Protein AF-A0A9E4MT56-F1 (afdb_monomer_lite)

Structure (mmCIF, N/CA/C/O backbone):
data_AF-A0A9E4MT56-F1
#
_entry.id   AF-A0A9E4MT56-F1
#
loop_
_atom_site.group_PDB
_atom_site.id
_atom_site.type_symbol
_atom_site.label_atom_id
_atom_site.label_alt_id
_atom_site.label_comp_id
_atom_site.label_asym_id
_atom_site.label_entity_id
_atom_site.label_seq_id
_atom_site.pdbx_PDB_ins_code
_atom_site.Cartn_x
_atom_site.Cartn_y
_atom_site.Cartn_z
_atom_site.occupancy
_atom_site.B_iso_or_equiv
_atom_site.auth_seq_id
_atom_site.auth_comp_id
_atom_site.auth_asym_id
_atom_site.auth_atom_id
_atom_site.pdbx_PDB_model_num
ATOM 1 N N . MET A 1 1 ? -1.289 25.644 -21.751 1.00 43.78 1 MET A N 1
ATOM 2 C CA . MET A 1 1 ? -2.054 25.289 -20.536 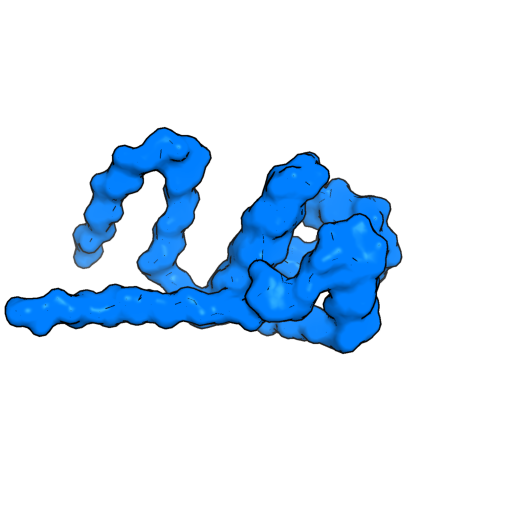1.00 43.78 1 MET A CA 1
ATOM 3 C C . MET A 1 1 ? -3.530 25.202 -20.884 1.00 43.78 1 MET A C 1
ATOM 5 O O . MET A 1 1 ? -4.241 26.174 -20.693 1.00 43.78 1 MET A O 1
AT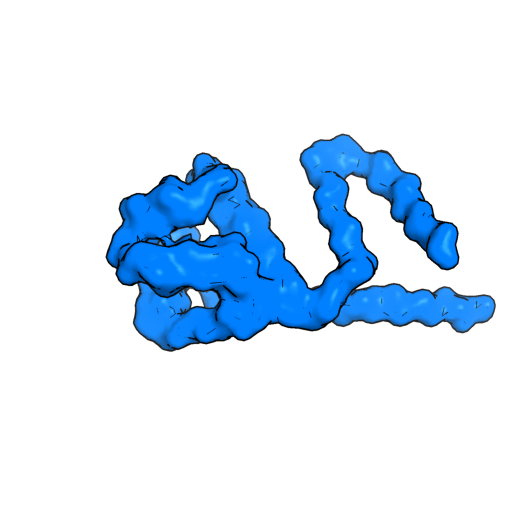OM 9 N N . HIS A 1 2 ? -3.983 24.075 -21.429 1.00 39.97 2 HIS A N 1
ATOM 10 C CA . HIS A 1 2 ? -5.409 23.822 -21.647 1.00 39.97 2 HIS A CA 1
ATOM 11 C C . HIS A 1 2 ? -5.639 22.320 -21.456 1.00 39.97 2 HIS A C 1
ATOM 13 O O . HIS A 1 2 ? -5.211 21.532 -22.287 1.00 39.97 2 HIS A O 1
ATOM 19 N N . GLY A 1 3 ? 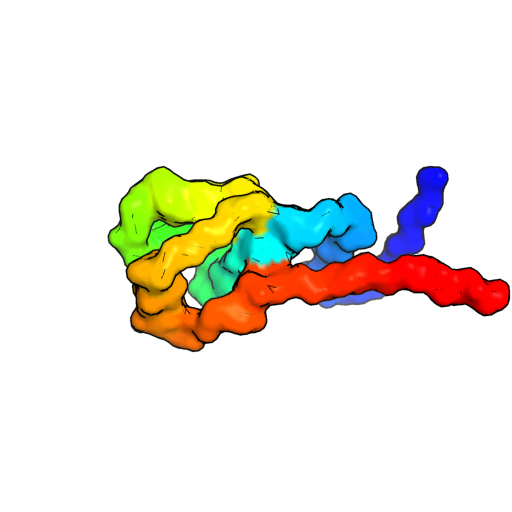-6.215 21.925 -20.316 1.00 36.91 3 GLY A N 1
ATOM 20 C CA . GLY A 1 3 ? -6.638 20.547 -20.060 1.00 36.91 3 GLY A CA 1
ATOM 21 C C . GLY A 1 3 ? -8.122 20.396 -20.384 1.00 36.91 3 GLY A C 1
ATOM 22 O O . GLY A 1 3 ? -8.915 21.270 -20.032 1.00 36.91 3 GLY A O 1
ATOM 23 N N . ILE A 1 4 ? -8.494 19.314 -21.066 1.00 42.59 4 ILE A N 1
ATOM 24 C CA . ILE A 1 4 ? -9.886 19.014 -21.412 1.00 42.59 4 ILE A CA 1
ATOM 25 C C . ILE A 1 4 ? -10.577 18.355 -20.212 1.00 42.59 4 ILE A C 1
ATOM 27 O O . ILE A 1 4 ? -10.142 17.324 -19.702 1.00 42.59 4 ILE A O 1
ATOM 31 N N . LEU A 1 5 ? -11.683 18.962 -19.776 1.00 36.19 5 LEU A N 1
ATOM 32 C CA . LEU A 1 5 ? -12.579 18.443 -18.747 1.00 36.19 5 LEU A CA 1
ATOM 33 C C . LEU A 1 5 ? -13.557 17.442 -19.379 1.00 36.19 5 LEU A C 1
ATOM 35 O O . LEU A 1 5 ? -14.472 17.849 -20.094 1.00 36.19 5 LEU A O 1
ATOM 39 N N . VAL A 1 6 ? -13.413 16.149 -19.079 1.00 38.12 6 VAL A N 1
ATOM 40 C CA . VAL A 1 6 ? -14.422 15.139 -19.439 1.00 38.12 6 VAL A CA 1
ATOM 41 C C . VAL A 1 6 ? -15.193 14.726 -18.187 1.00 38.12 6 VAL A C 1
ATOM 43 O O . VAL A 1 6 ? -14.651 14.118 -17.267 1.00 38.12 6 VAL A O 1
ATOM 46 N N . ILE A 1 7 ? -16.477 15.086 -18.150 1.00 41.97 7 ILE A N 1
ATOM 47 C CA . ILE A 1 7 ? -17.402 14.779 -17.056 1.00 41.97 7 ILE A CA 1
ATOM 48 C C . ILE A 1 7 ? -18.006 13.394 -17.309 1.00 41.97 7 ILE A C 1
ATOM 50 O O . ILE A 1 7 ? -18.933 13.250 -18.105 1.00 41.97 7 ILE A O 1
ATOM 54 N N . VAL A 1 8 ? -17.525 12.374 -16.598 1.00 42.97 8 VAL A N 1
ATOM 55 C CA . VAL A 1 8 ? -18.211 11.079 -16.486 1.00 42.97 8 VAL A CA 1
ATOM 56 C C . VAL A 1 8 ? -18.455 10.807 -15.008 1.00 42.97 8 VAL A C 1
ATOM 58 O O . VAL A 1 8 ? -17.565 10.980 -14.179 1.00 42.97 8 VAL A O 1
ATOM 61 N N . LYS A 1 9 ? -19.695 10.443 -14.663 1.00 42.09 9 LYS A N 1
ATOM 62 C CA . LYS A 1 9 ? -20.155 10.164 -13.294 1.00 42.09 9 LYS A CA 1
ATOM 63 C C . LYS A 1 9 ? -19.113 9.370 -12.486 1.00 42.09 9 LYS A C 1
ATOM 65 O O . LYS A 1 9 ? -18.988 8.164 -12.656 1.00 42.09 9 LYS A O 1
ATOM 70 N N . GLY A 1 10 ? -18.455 10.043 -11.540 1.00 43.03 10 GLY A N 1
ATOM 71 C CA . GLY A 1 10 ? -17.971 9.423 -10.307 1.00 43.03 10 GLY A CA 1
ATOM 72 C C . GLY A 1 10 ? -16.472 9.437 -10.018 1.00 43.03 10 GLY A C 1
ATOM 73 O O . GLY A 1 10 ? -16.143 9.322 -8.844 1.00 43.03 10 GLY A O 1
ATOM 74 N N . PHE A 1 11 ? -15.562 9.596 -10.981 1.00 38.72 11 PHE A N 1
ATOM 75 C CA . PHE A 1 11 ? -14.117 9.548 -10.700 1.00 38.72 11 PHE A CA 1
ATOM 76 C C . PHE A 1 11 ? -13.331 10.399 -11.706 1.00 38.72 11 PHE A C 1
ATOM 78 O O . PHE A 1 11 ? -13.302 10.087 -12.890 1.00 38.72 11 PHE A O 1
ATOM 85 N N . TYR A 1 12 ? -12.692 11.469 -11.228 1.00 42.06 12 TYR A N 1
ATOM 86 C CA . TYR A 1 12 ? -11.718 12.241 -12.002 1.00 42.06 12 TYR A CA 1
ATOM 87 C C . TYR A 1 12 ? -10.316 11.738 -11.657 1.00 42.06 12 TYR A C 1
ATOM 89 O O . TYR A 1 12 ? -9.913 11.833 -10.498 1.00 42.06 12 TYR A O 1
ATOM 97 N N . VAL A 1 13 ? -9.570 11.248 -12.647 1.00 45.66 13 VAL A N 1
ATOM 98 C CA . VAL A 1 13 ? -8.116 11.077 -12.539 1.00 45.66 13 VAL A CA 1
ATOM 99 C C . VAL A 1 13 ? -7.477 11.831 -13.698 1.00 45.66 13 VAL A C 1
ATOM 101 O O . VAL A 1 13 ? -7.702 11.519 -14.864 1.00 45.66 13 VAL A O 1
ATOM 104 N N . TYR A 1 14 ? -6.756 12.891 -13.347 1.00 40.16 14 TYR A N 1
ATOM 105 C CA . TYR A 1 14 ? -5.968 13.719 -14.252 1.00 40.16 14 TYR A CA 1
ATOM 106 C C . TYR A 1 14 ? -4.661 12.973 -14.548 1.00 40.16 14 TYR A C 1
ATOM 108 O O . TYR A 1 14 ? -3.871 12.775 -13.628 1.00 40.16 14 TYR A O 1
ATOM 116 N N . TYR A 1 15 ? -4.416 12.581 -15.799 1.00 45.38 15 TYR A N 1
ATOM 117 C CA . TYR A 1 15 ? -3.103 12.091 -16.225 1.00 45.38 15 TYR A CA 1
ATOM 118 C C . TYR A 1 15 ? -2.363 13.230 -16.921 1.00 45.38 15 TYR A C 1
ATOM 120 O O . TYR A 1 15 ? -2.535 13.505 -18.100 1.00 45.38 15 TYR A O 1
ATOM 128 N N . GLY A 1 16 ? -1.618 13.968 -16.108 1.00 43.88 16 GLY A N 1
ATOM 129 C CA . GLY A 1 16 ? -0.436 14.709 -16.524 1.00 43.88 16 GLY A CA 1
ATOM 130 C C . GLY A 1 16 ? 0.621 14.359 -15.491 1.00 43.88 16 GLY A C 1
ATOM 131 O O . GLY A 1 16 ? 0.851 15.132 -14.564 1.00 43.88 16 GLY A O 1
ATOM 132 N N . GLY A 1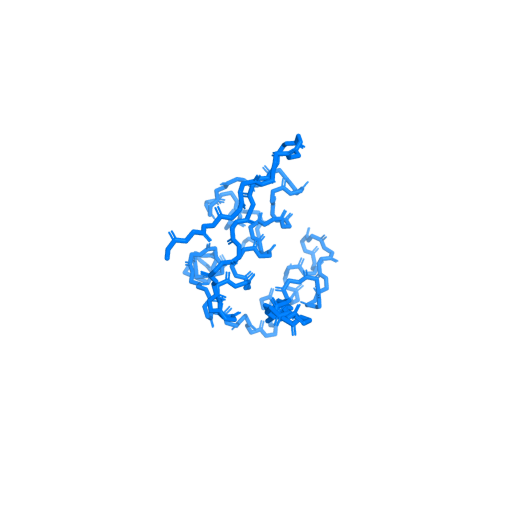 17 ? 1.109 13.119 -15.540 1.00 49.41 17 GLY A N 1
ATOM 133 C CA . GLY A 1 17 ? 1.823 12.493 -14.433 1.00 49.41 17 GLY A CA 1
ATOM 134 C C . GLY A 1 17 ? 2.971 11.636 -14.930 1.00 49.41 17 GLY A C 1
ATOM 135 O O . GLY A 1 17 ? 2.809 10.807 -15.818 1.00 49.41 17 GLY A O 1
ATOM 136 N N . ASN A 1 18 ? 4.140 11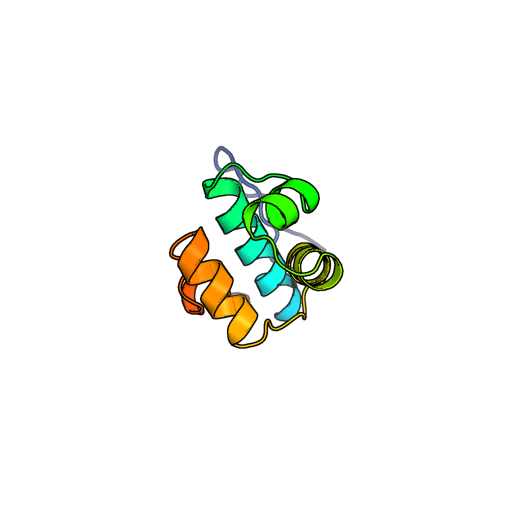.850 -14.335 1.00 56.31 18 ASN A N 1
ATOM 137 C CA . ASN A 1 18 ? 5.337 11.055 -14.563 1.00 56.31 18 ASN A CA 1
ATOM 138 C C . ASN A 1 18 ? 5.020 9.567 -14.305 1.00 56.31 18 ASN A C 1
ATOM 140 O O . ASN A 1 18 ? 4.233 9.263 -13.412 1.00 56.31 18 ASN A O 1
ATOM 144 N N . ILE A 1 19 ? 5.648 8.640 -15.037 1.00 53.50 19 ILE A N 1
ATOM 145 C CA . ILE A 1 19 ? 5.424 7.183 -14.934 1.00 53.50 19 ILE A CA 1
ATOM 146 C C . ILE A 1 19 ? 5.438 6.659 -13.487 1.00 53.50 19 ILE A C 1
ATOM 148 O O . ILE A 1 19 ? 4.764 5.685 -13.153 1.00 53.50 19 ILE A O 1
ATOM 152 N N . PHE A 1 20 ? 6.185 7.339 -12.619 1.00 54.75 20 PHE A N 1
ATOM 153 C CA . PHE A 1 20 ? 6.277 7.034 -11.203 1.00 54.75 20 PHE A CA 1
ATOM 154 C C . PHE A 1 20 ? 4.981 7.334 -10.436 1.00 54.75 20 PHE A C 1
ATOM 156 O O . PHE A 1 20 ? 4.610 6.547 -9.581 1.00 54.75 20 PHE A O 1
ATOM 163 N N . ASP A 1 21 ? 4.202 8.372 -10.755 1.00 66.88 21 ASP A N 1
ATOM 164 C CA . ASP A 1 21 ? 2.956 8.696 -10.023 1.00 66.88 21 ASP A CA 1
ATOM 165 C C . ASP A 1 21 ? 1.882 7.596 -10.104 1.00 66.88 21 ASP A C 1
ATOM 167 O O . ASP A 1 21 ? 0.977 7.519 -9.266 1.00 66.88 21 ASP A O 1
ATOM 171 N N . MET A 1 22 ? 2.038 6.676 -11.055 1.00 77.31 22 MET A N 1
ATOM 172 C CA . MET A 1 22 ? 1.053 5.653 -11.376 1.00 77.31 22 MET A CA 1
ATOM 173 C C . MET A 1 22 ? 0.998 4.498 -10.370 1.00 77.31 22 MET A C 1
ATOM 175 O O . MET A 1 22 ? -0.095 4.015 -10.084 1.00 77.31 22 MET A O 1
ATOM 179 N N . ILE A 1 23 ? 2.123 4.067 -9.781 1.00 83.75 23 ILE A N 1
ATOM 180 C CA . ILE A 1 23 ? 2.129 2.910 -8.858 1.00 83.75 23 ILE A CA 1
ATOM 181 C C . ILE A 1 23 ? 1.322 3.231 -7.601 1.00 83.75 23 ILE A C 1
ATOM 183 O O . ILE A 1 23 ? 0.418 2.479 -7.229 1.00 83.75 23 ILE A O 1
ATOM 187 N N . ARG A 1 24 ? 1.603 4.380 -6.978 1.00 89.50 24 ARG A N 1
ATOM 188 C CA . ARG A 1 24 ? 0.831 4.881 -5.836 1.00 89.50 24 ARG A CA 1
ATOM 189 C C . ARG A 1 24 ? -0.657 4.941 -6.162 1.00 89.50 24 ARG A C 1
ATOM 191 O O . ARG A 1 24 ? -1.479 4.496 -5.362 1.00 89.50 24 ARG A O 1
ATOM 198 N N . GLN A 1 25 ? -1.005 5.522 -7.308 1.00 89.25 25 GLN A N 1
ATOM 199 C CA . GLN A 1 25 ? -2.397 5.705 -7.697 1.00 89.25 25 GLN A CA 1
ATOM 200 C C . GLN A 1 25 ? -3.109 4.365 -7.874 1.00 89.25 25 GLN A C 1
ATOM 202 O O . GLN A 1 25 ? -4.175 4.167 -7.297 1.00 89.25 25 GLN A O 1
ATOM 207 N N . ASN A 1 26 ? -2.469 3.408 -8.546 1.00 90.50 26 ASN A N 1
ATOM 208 C CA . ASN A 1 26 ? -3.003 2.061 -8.690 1.00 90.50 26 ASN A CA 1
ATOM 209 C C . ASN A 1 26 ? -3.217 1.399 -7.320 1.00 90.50 26 ASN A C 1
ATOM 211 O O . ASN A 1 26 ? -4.293 0.870 -7.055 1.00 90.50 26 ASN A O 1
ATOM 215 N N . VAL A 1 27 ? -2.230 1.457 -6.416 1.00 92.19 27 VAL A N 1
ATOM 216 C CA . VAL A 1 27 ? -2.363 0.901 -5.057 1.00 92.19 27 VAL A CA 1
ATOM 217 C C . VAL A 1 27 ? -3.550 1.528 -4.321 1.00 92.19 27 VAL A C 1
ATOM 219 O O . VAL A 1 27 ? -4.332 0.807 -3.701 1.00 92.19 27 VAL A O 1
ATOM 222 N N . GLN A 1 28 ? -3.723 2.849 -4.407 1.00 93.88 28 GLN A N 1
ATOM 223 C CA . GLN A 1 28 ? -4.847 3.550 -3.781 1.00 93.88 28 GLN A CA 1
ATOM 224 C C . GLN A 1 28 ? -6.196 3.174 -4.410 1.00 93.88 28 GLN A C 1
ATOM 226 O O . GLN A 1 28 ? -7.169 2.973 -3.682 1.00 93.88 28 GLN A O 1
ATOM 231 N N . ASP A 1 29 ? -6.264 3.024 -5.732 1.00 92.75 29 ASP A N 1
ATOM 232 C CA . ASP A 1 29 ? -7.484 2.637 -6.441 1.00 92.75 29 ASP A CA 1
ATOM 233 C C . ASP A 1 29 ? -7.919 1.215 -6.086 1.00 92.75 29 ASP A C 1
ATOM 235 O O . ASP A 1 29 ? -9.094 0.970 -5.797 1.00 92.75 29 ASP A O 1
ATOM 239 N N . TRP A 1 30 ? -6.972 0.278 -6.040 1.00 94.12 30 TRP A N 1
ATOM 240 C CA . TRP A 1 30 ? -7.228 -1.082 -5.578 1.00 94.12 30 TRP A CA 1
ATOM 241 C C . TRP A 1 30 ? -7.632 -1.106 -4.104 1.00 94.12 30 TRP A C 1
ATOM 243 O O . TRP A 1 30 ? -8.635 -1.726 -3.756 1.00 94.12 30 TRP A O 1
ATOM 253 N N . ALA A 1 31 ? -6.945 -0.355 -3.242 1.00 94.00 31 ALA A N 1
ATOM 254 C CA . ALA A 1 31 ? -7.294 -0.259 -1.826 1.00 94.00 31 ALA A CA 1
ATOM 255 C C . ALA A 1 31 ? -8.711 0.297 -1.618 1.00 94.00 31 ALA A C 1
ATOM 257 O O . ALA A 1 31 ? -9.459 -0.199 -0.773 1.00 94.00 31 ALA A O 1
ATOM 258 N N . LYS A 1 32 ? -9.118 1.274 -2.432 1.00 94.88 32 LYS A N 1
ATOM 259 C CA . LYS A 1 32 ? -10.461 1.854 -2.387 1.00 94.88 32 LYS A CA 1
ATOM 260 C C . LYS A 1 32 ? -11.545 0.843 -2.764 1.00 94.88 32 LYS A C 1
ATOM 262 O O . LYS A 1 32 ? -12.623 0.891 -2.173 1.00 94.88 32 LYS A O 1
ATOM 267 N N . ARG A 1 33 ? -11.273 -0.087 -3.691 1.00 93.75 33 ARG A N 1
ATOM 268 C CA . ARG A 1 33 ? -12.191 -1.200 -4.025 1.00 93.75 33 ARG A CA 1
ATOM 269 C C . ARG A 1 33 ? -12.404 -2.143 -2.839 1.00 93.75 33 ARG A C 1
ATOM 271 O O . ARG A 1 33 ? -13.511 -2.632 -2.655 1.00 93.75 33 ARG A O 1
ATOM 278 N N . GLU A 1 34 ? -11.386 -2.302 -1.996 1.00 93.81 34 GLU A N 1
ATOM 279 C CA . GLU A 1 34 ? -11.450 -3.050 -0.730 1.00 93.81 34 GLU A CA 1
ATOM 280 C C . GLU A 1 34 ? -12.036 -2.225 0.438 1.00 93.81 34 GLU A C 1
ATOM 282 O O . GLU A 1 34 ? -12.042 -2.671 1.585 1.00 93.81 34 GLU A O 1
ATOM 287 N N . GLY A 1 35 ? -12.506 -0.996 0.183 1.00 95.38 35 GLY A N 1
ATOM 288 C CA . GLY A 1 35 ? -13.074 -0.104 1.199 1.00 95.38 35 GLY A CA 1
ATOM 289 C C . GLY A 1 35 ? -12.042 0.618 2.075 1.00 95.38 35 GLY A C 1
ATOM 290 O O . GLY A 1 35 ? -12.404 1.201 3.098 1.00 95.38 35 GLY A O 1
ATOM 291 N N . LEU A 1 36 ? -10.763 0.606 1.694 1.00 96.00 36 LEU A N 1
ATOM 292 C CA . LEU A 1 36 ? -9.679 1.270 2.416 1.00 96.00 36 LEU A CA 1
ATOM 293 C C . LEU A 1 36 ? -9.435 2.654 1.807 1.00 96.00 36 LEU A C 1
ATOM 295 O O . LEU A 1 36 ? -9.054 2.778 0.646 1.00 96.00 36 LEU A O 1
ATOM 299 N N . THR A 1 37 ? -9.634 3.710 2.592 1.00 93.88 37 THR A N 1
ATOM 300 C CA . THR A 1 37 ? -9.511 5.102 2.118 1.00 93.88 37 THR A CA 1
ATOM 301 C C . THR A 1 37 ? -8.326 5.843 2.725 1.00 93.88 37 THR A C 1
ATOM 303 O O . THR A 1 37 ? -8.035 6.970 2.329 1.00 93.88 37 THR A O 1
ATOM 306 N N . THR A 1 38 ? -7.623 5.225 3.678 1.00 96.00 38 THR A N 1
ATOM 307 C CA . THR A 1 38 ? -6.500 5.844 4.391 1.00 96.00 38 THR A CA 1
ATOM 308 C C . THR A 1 38 ? -5.293 4.912 4.483 1.00 96.00 38 THR A C 1
ATOM 310 O O . THR A 1 38 ? -5.440 3.698 4.642 1.00 96.00 38 THR A O 1
ATOM 313 N N . ALA A 1 39 ? -4.089 5.497 4.509 1.00 95.31 39 ALA A N 1
ATOM 314 C CA . ALA A 1 39 ? -2.836 4.771 4.745 1.00 95.31 39 ALA A CA 1
ATOM 315 C C . ALA A 1 39 ? -2.862 3.961 6.050 1.00 95.31 39 ALA A C 1
ATOM 317 O O . ALA A 1 39 ? -2.316 2.864 6.121 1.00 95.31 39 ALA A O 1
ATOM 318 N N . TYR A 1 40 ? -3.528 4.483 7.085 1.00 97.19 40 TYR A N 1
ATOM 319 C CA . TYR A 1 40 ? -3.681 3.789 8.359 1.00 97.19 40 TYR A CA 1
ATOM 320 C C . TYR A 1 40 ? -4.504 2.506 8.212 1.00 97.19 40 TYR A C 1
ATOM 322 O O . TYR A 1 40 ? -4.071 1.453 8.671 1.00 97.19 40 TYR A O 1
ATOM 330 N N . GLN A 1 41 ? -5.664 2.567 7.549 1.00 97.44 41 GLN A N 1
ATOM 331 C CA . GLN A 1 41 ? -6.486 1.380 7.292 1.00 97.44 41 GLN A CA 1
ATOM 332 C C . GLN A 1 41 ? -5.725 0.356 6.447 1.00 97.44 41 GLN A C 1
ATOM 334 O O . GLN A 1 41 ? -5.731 -0.827 6.776 1.00 97.44 41 GLN A O 1
ATOM 339 N N . PHE A 1 42 ? -5.014 0.814 5.415 1.00 96.94 42 PHE A N 1
ATOM 340 C CA . PHE A 1 42 ? -4.167 -0.037 4.585 1.00 96.94 42 PHE A CA 1
ATOM 341 C C . PHE A 1 42 ? -3.065 -0.726 5.391 1.00 96.94 42 PHE A C 1
ATOM 343 O O . PHE A 1 42 ? -2.913 -1.946 5.328 1.00 96.94 42 PHE A O 1
ATOM 350 N N . TRP A 1 43 ? -2.347 0.026 6.223 1.00 97.81 43 TRP A N 1
ATOM 351 C CA . TRP A 1 43 ? -1.335 -0.513 7.125 1.00 97.81 43 TRP A CA 1
ATOM 352 C C . TRP A 1 43 ? -1.922 -1.547 8.092 1.00 97.81 43 TRP A C 1
ATOM 354 O O . TRP A 1 43 ? -1.412 -2.660 8.198 1.00 97.81 43 TRP A O 1
ATOM 364 N N . LYS A 1 44 ? -3.025 -1.212 8.768 1.00 97.81 44 LYS A N 1
ATOM 365 C CA . LYS A 1 44 ? -3.683 -2.117 9.718 1.00 97.81 44 LYS A CA 1
ATOM 366 C C . LYS A 1 44 ? -4.207 -3.383 9.051 1.00 97.81 44 LYS A C 1
ATOM 368 O O . LYS A 1 44 ? -4.192 -4.427 9.689 1.00 97.81 44 LYS A O 1
ATOM 373 N N . ARG A 1 45 ? -4.659 -3.295 7.799 1.00 96.75 45 ARG A N 1
ATOM 374 C CA . ARG A 1 45 ? -5.207 -4.433 7.057 1.00 96.75 45 ARG A CA 1
ATOM 375 C C . ARG A 1 45 ? -4.125 -5.358 6.507 1.00 96.75 45 ARG A C 1
ATOM 377 O O . ARG A 1 45 ? -4.324 -6.569 6.504 1.00 96.75 45 ARG A O 1
ATOM 384 N N . THR A 1 46 ? -3.016 -4.791 6.037 1.00 96.12 46 THR A N 1
ATOM 385 C CA . THR A 1 46 ? -1.887 -5.540 5.464 1.00 96.12 46 THR A CA 1
ATOM 386 C C . THR A 1 46 ? -0.935 -6.088 6.520 1.00 96.12 46 THR A C 1
ATOM 388 O O . THR A 1 46 ? -0.253 -7.074 6.259 1.00 96.12 46 THR A O 1
ATOM 391 N N . GLU A 1 47 ? -0.880 -5.471 7.703 1.00 96.81 47 GLU A N 1
ATOM 392 C CA . GLU A 1 47 ? 0.079 -5.784 8.777 1.00 96.81 47 GLU A CA 1
ATOM 393 C C . GLU A 1 47 ? 1.548 -5.685 8.336 1.00 96.81 47 GLU A C 1
ATOM 395 O O . GLU A 1 47 ? 2.444 -6.258 8.953 1.00 96.81 47 GLU A O 1
ATOM 400 N N . LEU A 1 48 ? 1.812 -4.934 7.266 1.00 96.81 48 LEU A N 1
ATOM 401 C CA . LEU A 1 48 ? 3.168 -4.596 6.858 1.00 96.81 48 LEU A CA 1
ATOM 402 C C . LEU A 1 48 ? 3.843 -3.717 7.918 1.00 96.81 48 LEU A C 1
ATOM 404 O O . LEU A 1 48 ? 3.196 -3.097 8.771 1.00 96.81 48 LEU A O 1
ATOM 408 N N . ASN A 1 49 ? 5.169 -3.600 7.822 1.00 96.75 49 ASN A N 1
ATOM 409 C CA . ASN A 1 49 ? 5.872 -2.552 8.548 1.00 96.75 49 ASN A CA 1
ATOM 410 C C . ASN A 1 49 ? 5.241 -1.188 8.207 1.00 96.75 49 ASN A C 1
ATOM 412 O O . ASN A 1 49 ? 4.936 -0.912 7.042 1.00 96.75 49 ASN A O 1
ATOM 416 N N . ARG A 1 50 ? 5.039 -0.348 9.229 1.00 96.56 50 ARG A N 1
ATOM 417 C CA . ARG A 1 50 ? 4.370 0.950 9.088 1.00 96.56 50 ARG A CA 1
ATOM 418 C C . ARG A 1 50 ? 5.004 1.795 7.990 1.00 96.56 50 ARG A C 1
ATOM 420 O O . ARG A 1 50 ? 4.279 2.306 7.145 1.00 96.56 50 ARG A O 1
ATOM 427 N N . ASP A 1 51 ? 6.328 1.892 7.964 1.00 96.75 51 ASP A N 1
ATOM 428 C CA . ASP A 1 51 ? 7.025 2.703 6.970 1.00 96.75 51 ASP A CA 1
ATOM 429 C C . ASP A 1 51 ? 6.762 2.154 5.571 1.00 96.75 51 ASP A C 1
ATOM 431 O O . ASP A 1 51 ? 6.385 2.901 4.680 1.00 96.75 51 ASP A O 1
ATOM 435 N N . THR A 1 52 ? 6.834 0.834 5.387 1.00 96.06 52 THR A N 1
ATOM 436 C CA . THR A 1 52 ? 6.553 0.192 4.090 1.00 96.06 52 THR A CA 1
ATOM 437 C C . THR A 1 52 ? 5.127 0.460 3.606 1.00 96.06 52 THR A C 1
ATOM 439 O O . THR A 1 52 ? 4.928 0.812 2.445 1.00 96.06 52 THR A O 1
ATOM 442 N N . ALA A 1 53 ? 4.133 0.346 4.491 1.00 96.19 53 ALA A N 1
ATOM 443 C CA . ALA A 1 53 ? 2.741 0.624 4.147 1.00 96.19 53 ALA A CA 1
ATOM 444 C C . ALA A 1 53 ? 2.524 2.097 3.765 1.00 96.19 53 ALA A C 1
ATOM 446 O O . ALA A 1 53 ? 1.795 2.393 2.821 1.00 96.19 53 ALA A O 1
ATOM 447 N N . TYR A 1 54 ? 3.171 3.024 4.474 1.00 95.62 54 TYR A N 1
ATOM 448 C CA . TYR A 1 54 ? 3.070 4.450 4.177 1.00 95.62 54 TYR A CA 1
ATOM 449 C C . TYR A 1 54 ? 3.836 4.844 2.912 1.00 95.62 54 TYR A C 1
ATOM 451 O O . TYR A 1 54 ? 3.363 5.730 2.204 1.00 95.62 54 TYR A O 1
ATOM 459 N N . LYS A 1 55 ? 4.956 4.184 2.598 1.00 94.50 55 LYS A N 1
ATOM 460 C CA . LYS A 1 55 ? 5.672 4.367 1.329 1.00 94.50 55 LYS A CA 1
ATOM 461 C C . LYS A 1 55 ? 4.817 3.941 0.149 1.00 94.50 55 LYS A C 1
ATOM 463 O O . LYS A 1 55 ? 4.540 4.765 -0.707 1.00 94.50 55 LYS A O 1
ATOM 468 N N . LEU A 1 56 ? 4.266 2.726 0.187 1.00 92.62 56 LEU A N 1
ATOM 469 C CA . LEU A 1 56 ? 3.318 2.247 -0.828 1.00 92.62 56 LEU A CA 1
ATOM 470 C C . LEU A 1 56 ? 2.136 3.192 -1.053 1.00 92.62 56 LEU A C 1
ATOM 472 O O . LEU A 1 56 ? 1.633 3.314 -2.166 1.00 92.62 56 LEU A O 1
ATOM 476 N N . TRP A 1 57 ? 1.665 3.831 0.017 1.00 94.38 57 TRP A N 1
ATOM 477 C CA . TRP A 1 57 ? 0.508 4.710 -0.055 1.00 94.38 57 TRP A CA 1
ATOM 478 C C . TRP A 1 57 ? 0.835 6.128 -0.535 1.00 94.38 57 TRP A C 1
ATOM 480 O O . TRP A 1 57 ? -0.036 6.774 -1.112 1.00 94.38 57 TRP A O 1
ATOM 490 N N . ASN A 1 58 ? 2.028 6.658 -0.251 1.00 91.50 58 ASN A N 1
ATOM 491 C CA . ASN A 1 58 ? 2.337 8.082 -0.444 1.00 91.50 58 ASN A CA 1
ATOM 492 C C . ASN A 1 58 ? 3.454 8.354 -1.457 1.00 91.50 58 ASN A C 1
ATOM 494 O O . ASN A 1 58 ? 3.428 9.415 -2.082 1.00 91.50 58 ASN A O 1
ATOM 498 N N . GLU A 1 59 ? 4.406 7.438 -1.617 1.00 90.06 59 GLU A N 1
ATOM 499 C CA . GLU A 1 59 ? 5.537 7.574 -2.536 1.00 90.06 59 GLU A CA 1
ATOM 500 C C . GLU A 1 59 ? 5.148 7.001 -3.898 1.00 90.06 59 GLU A C 1
ATOM 502 O O . GLU A 1 59 ? 4.673 5.870 -3.998 1.00 90.06 59 GLU A O 1
ATOM 507 N N . SER A 1 60 ? 5.308 7.804 -4.944 1.00 80.38 60 SER A N 1
ATOM 508 C CA . SER A 1 60 ? 4.952 7.429 -6.306 1.00 80.38 60 SER A CA 1
ATOM 509 C C . SER A 1 60 ? 5.920 6.404 -6.893 1.00 80.38 60 SER A C 1
ATOM 511 O O . SER A 1 60 ? 5.512 5.360 -7.391 1.00 80.38 60 SER A O 1
ATOM 513 N N . ASP A 1 61 ? 7.216 6.630 -6.736 1.00 80.12 61 ASP A N 1
ATOM 514 C CA . ASP A 1 61 ? 8.293 5.800 -7.275 1.00 80.12 61 ASP A CA 1
ATOM 515 C C . ASP A 1 61 ? 8.642 4.561 -6.430 1.00 80.12 61 ASP A C 1
ATOM 517 O O . ASP A 1 61 ? 9.578 3.824 -6.757 1.00 80.12 61 ASP A O 1
ATOM 521 N N . TYR A 1 62 ? 7.902 4.290 -5.350 1.00 87.50 62 TYR A N 1
ATOM 522 C CA . TYR A 1 62 ? 8.206 3.163 -4.477 1.00 87.50 62 TYR A CA 1
ATOM 523 C C . TYR A 1 62 ? 7.827 1.822 -5.118 1.00 87.50 62 TYR A C 1
ATOM 525 O O . TYR A 1 62 ? 6.661 1.428 -5.167 1.00 87.50 62 TYR A O 1
ATOM 533 N N . ILE A 1 63 ? 8.844 1.067 -5.535 1.00 88.88 63 ILE A N 1
ATOM 534 C CA . ILE A 1 63 ? 8.684 -0.307 -6.017 1.00 88.88 63 ILE A CA 1
ATOM 535 C C . ILE A 1 63 ? 8.733 -1.275 -4.816 1.00 88.88 63 ILE A C 1
ATOM 537 O O . ILE A 1 63 ? 9.781 -1.399 -4.168 1.00 88.88 63 ILE A O 1
ATOM 541 N N . PRO A 1 64 ? 7.634 -1.988 -4.494 1.00 91.25 64 PRO A N 1
ATOM 542 C CA . PRO A 1 64 ? 7.620 -2.959 -3.408 1.00 91.25 64 PRO A CA 1
ATOM 543 C C . PRO A 1 64 ? 8.559 -4.135 -3.672 1.00 91.25 64 PRO A C 1
ATOM 545 O O . PRO A 1 64 ? 8.697 -4.623 -4.791 1.00 91.25 64 PRO A O 1
ATOM 548 N N . ARG A 1 65 ? 9.162 -4.643 -2.596 1.00 94.62 65 ARG A N 1
ATOM 549 C CA . ARG A 1 65 ? 9.959 -5.878 -2.624 1.00 94.62 65 ARG A CA 1
ATOM 550 C C . ARG A 1 65 ? 9.059 -7.115 -2.669 1.00 94.62 65 ARG A C 1
ATOM 552 O O . ARG A 1 65 ? 7.898 -7.047 -2.280 1.00 94.62 65 ARG A O 1
ATOM 559 N N . GLU A 1 66 ? 9.632 -8.254 -3.050 1.00 95.62 66 GLU A N 1
ATOM 560 C CA . GLU A 1 66 ? 8.956 -9.559 -3.164 1.00 95.62 66 GLU A CA 1
ATOM 561 C C . GLU A 1 66 ? 8.026 -9.881 -1.985 1.00 95.62 66 GLU A C 1
ATOM 563 O O . GLU A 1 66 ? 6.820 -9.979 -2.178 1.00 95.62 66 GLU A O 1
ATOM 568 N N . HIS A 1 67 ? 8.546 -9.909 -0.754 1.00 96.00 67 HIS A N 1
ATOM 569 C CA . HIS A 1 67 ? 7.746 -10.212 0.442 1.00 96.00 67 HIS A CA 1
ATOM 570 C C . HIS A 1 67 ? 6.554 -9.257 0.660 1.00 96.00 67 HIS A C 1
ATOM 572 O O . HIS A 1 67 ? 5.546 -9.631 1.257 1.00 96.00 67 HIS A O 1
ATOM 578 N N . VAL A 1 68 ? 6.652 -8.008 0.190 1.00 96.56 68 VAL A N 1
ATOM 579 C CA . VAL A 1 68 ? 5.551 -7.038 0.256 1.00 96.56 68 VAL A CA 1
ATOM 580 C C . VAL A 1 68 ? 4.479 -7.408 -0.764 1.00 96.56 68 VAL A C 1
ATOM 582 O O . VAL A 1 68 ? 3.297 -7.412 -0.434 1.00 96.56 68 VAL A O 1
ATOM 585 N N . MET A 1 69 ? 4.890 -7.759 -1.983 1.00 96.06 69 MET A N 1
ATOM 586 C CA . MET A 1 69 ? 3.983 -8.197 -3.045 1.00 96.06 69 MET A CA 1
ATOM 587 C C . MET A 1 69 ? 3.265 -9.500 -2.677 1.00 96.06 69 MET A C 1
ATOM 589 O O . MET A 1 69 ? 2.049 -9.591 -2.821 1.00 96.06 69 MET A O 1
ATOM 593 N N . GLU A 1 70 ? 3.985 -10.470 -2.111 1.00 96.75 70 GLU A N 1
ATOM 594 C CA . GLU A 1 70 ? 3.396 -11.702 -1.578 1.00 96.75 70 GLU A CA 1
ATOM 595 C C . GLU A 1 70 ? 2.356 -11.411 -0.500 1.00 96.75 70 GLU A C 1
ATOM 597 O O . GLU A 1 70 ? 1.278 -12.005 -0.490 1.00 96.75 70 GLU A O 1
ATOM 602 N N . ARG A 1 71 ? 2.641 -10.460 0.397 1.00 97.19 71 ARG A N 1
ATOM 603 C CA . ARG A 1 71 ? 1.692 -10.083 1.440 1.00 97.19 71 ARG A CA 1
ATOM 604 C C . ARG A 1 71 ? 0.428 -9.451 0.862 1.00 97.19 71 ARG A C 1
ATOM 606 O O . ARG A 1 71 ? -0.666 -9.782 1.314 1.00 97.19 71 ARG A O 1
ATOM 613 N N . LEU A 1 72 ? 0.554 -8.576 -0.137 1.00 95.94 72 LEU A N 1
ATOM 614 C CA . LEU A 1 72 ? -0.602 -7.994 -0.832 1.00 95.94 72 LEU A CA 1
ATOM 615 C C . LEU A 1 72 ? -1.436 -9.076 -1.530 1.00 95.94 72 LEU A C 1
ATOM 617 O O . LEU A 1 72 ? -2.664 -9.053 -1.436 1.00 95.94 72 LEU A O 1
ATOM 621 N N . TYR A 1 73 ? -0.782 -10.070 -2.133 1.00 96.81 73 TYR A N 1
ATOM 622 C CA . TYR A 1 73 ? -1.464 -11.229 -2.699 1.00 96.81 73 TYR A CA 1
ATOM 623 C C . TYR A 1 73 ? -2.189 -12.062 -1.630 1.00 96.81 73 TYR A C 1
ATOM 625 O O . TYR A 1 73 ? -3.352 -12.404 -1.806 1.00 96.81 73 TYR A O 1
ATOM 633 N N . GLN A 1 74 ? -1.565 -12.341 -0.486 1.00 97.56 74 GLN A N 1
ATOM 634 C CA . GLN A 1 74 ? -2.199 -13.108 0.595 1.00 97.56 74 GLN A CA 1
ATOM 635 C C . GLN A 1 74 ? -3.402 -12.390 1.222 1.00 97.56 74 GLN A C 1
ATOM 637 O O . GLN A 1 74 ? -4.379 -13.033 1.599 1.00 97.56 74 GLN A O 1
ATOM 642 N N . VAL A 1 75 ? -3.321 -11.066 1.382 1.00 97.38 75 VAL A N 1
ATOM 643 C CA . VAL A 1 75 ? -4.343 -10.280 2.092 1.00 97.38 75 VAL A CA 1
ATOM 644 C C . VAL A 1 75 ? -5.519 -9.923 1.186 1.00 97.38 75 VAL A C 1
ATOM 646 O O . VAL A 1 75 ? -6.661 -9.950 1.649 1.00 97.38 75 VAL A O 1
ATOM 649 N N . PHE A 1 76 ? -5.243 -9.580 -0.075 1.00 96.12 76 PHE A N 1
ATOM 650 C CA . PHE A 1 76 ? -6.236 -9.044 -1.008 1.00 96.12 76 PHE A CA 1
ATOM 651 C C . PHE A 1 76 ? -6.381 -9.843 -2.311 1.00 96.12 76 PHE A C 1
ATOM 653 O O . PHE A 1 76 ? -7.267 -9.560 -3.109 1.00 96.12 76 PHE A O 1
ATOM 660 N N . GLY A 1 77 ? -5.505 -10.812 -2.581 1.00 95.94 77 GLY A N 1
ATOM 661 C CA . GLY A 1 77 ? -5.468 -11.518 -3.866 1.00 95.94 77 GLY A CA 1
ATOM 662 C C . GLY A 1 77 ? -4.872 -10.695 -5.011 1.00 95.94 77 GLY A C 1
ATOM 663 O O . GLY A 1 77 ? -4.979 -11.095 -6.170 1.00 95.94 77 GLY A O 1
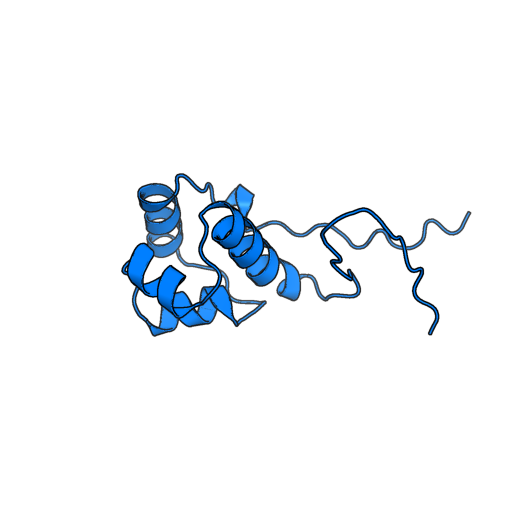ATOM 664 N N . TRP A 1 78 ? -4.246 -9.549 -4.724 1.00 94.75 78 TRP A N 1
ATOM 665 C CA . TRP A 1 78 ? -3.696 -8.674 -5.757 1.00 94.75 78 TRP A CA 1
ATOM 666 C C . TRP A 1 78 ? -2.422 -9.263 -6.360 1.00 94.75 78 TRP A C 1
ATOM 668 O O . TRP A 1 78 ? -1.427 -9.472 -5.670 1.00 94.75 78 TRP A O 1
ATOM 678 N N . GLN A 1 79 ? -2.444 -9.498 -7.669 1.00 93.25 79 GLN A N 1
ATOM 679 C CA . GLN A 1 79 ? -1.251 -9.859 -8.434 1.00 93.25 79 GLN A CA 1
ATOM 680 C C . GLN A 1 79 ? -0.368 -8.620 -8.652 1.00 93.25 79 GLN A C 1
ATOM 682 O O . GLN A 1 79 ? -0.918 -7.535 -8.830 1.00 93.25 79 GLN A O 1
ATOM 687 N N . PRO A 1 80 ? 0.970 -8.739 -8.737 1.00 90.94 80 PRO A N 1
ATOM 688 C CA . PRO A 1 80 ? 1.846 -7.590 -8.985 1.00 90.94 80 PRO A CA 1
ATOM 689 C C . PRO A 1 80 ? 1.456 -6.770 -10.219 1.00 90.94 80 PRO A C 1
ATOM 691 O O . PRO A 1 80 ? 1.405 -5.545 -10.157 1.00 90.94 80 PRO A O 1
ATOM 694 N N . GLY A 1 81 ? 1.070 -7.434 -11.315 1.00 89.50 81 GLY A N 1
ATOM 695 C CA . GLY A 1 81 ? 0.604 -6.763 -12.535 1.00 89.50 81 GLY A CA 1
ATOM 696 C C . GLY A 1 81 ? -0.691 -5.959 -12.367 1.00 89.50 81 GLY A C 1
ATOM 697 O O . GLY A 1 81 ? -1.018 -5.149 -13.226 1.00 89.50 81 GLY A O 1
ATOM 698 N N . ALA A 1 82 ? -1.419 -6.144 -11.263 1.00 88.06 82 ALA A N 1
ATOM 699 C CA . ALA A 1 82 ? -2.611 -5.371 -10.948 1.00 88.06 82 ALA A CA 1
ATOM 700 C C . ALA A 1 82 ? -2.284 -3.944 -10.492 1.00 88.06 82 ALA A C 1
ATOM 702 O O . ALA A 1 82 ? -3.117 -3.068 -10.674 1.00 88.06 82 ALA A O 1
ATOM 703 N N . TYR A 1 83 ? -1.110 -3.695 -9.905 1.00 88.94 83 TYR A N 1
ATOM 704 C CA . TYR A 1 83 ? -0.745 -2.371 -9.378 1.00 88.94 83 TYR A CA 1
ATOM 705 C C . TYR A 1 83 ? 0.616 -1.850 -9.865 1.00 88.94 83 TYR A C 1
ATOM 707 O O . TYR A 1 83 ? 0.853 -0.644 -9.819 1.00 88.94 83 TYR A O 1
ATOM 715 N N . LEU A 1 84 ? 1.486 -2.714 -10.397 1.00 87.19 84 LEU A N 1
ATOM 716 C CA . LEU A 1 84 ? 2.757 -2.350 -11.033 1.00 87.19 84 LEU A CA 1
ATOM 717 C C . LEU A 1 84 ? 2.598 -2.197 -12.549 1.00 87.19 84 LEU A C 1
ATOM 719 O O . LEU A 1 84 ? 3.217 -2.927 -13.322 1.00 87.19 84 LEU A O 1
ATOM 723 N N . TYR A 1 85 ? 1.756 -1.264 -12.984 1.00 78.44 85 TYR A N 1
ATOM 724 C CA . TYR A 1 85 ? 1.647 -0.924 -14.399 1.00 78.44 85 TYR A CA 1
ATOM 725 C C . TYR A 1 85 ? 1.707 0.582 -14.619 1.00 78.44 85 TYR A C 1
ATOM 727 O O . TYR A 1 85 ? 1.201 1.374 -13.823 1.00 78.44 85 TYR A O 1
ATOM 735 N N . ALA A 1 86 ? 2.311 0.946 -15.745 1.00 69.06 86 ALA A N 1
ATOM 736 C CA . ALA A 1 86 ? 2.257 2.277 -16.310 1.00 69.06 86 ALA A CA 1
ATOM 737 C C . ALA A 1 86 ? 1.304 2.255 -17.503 1.00 69.06 86 ALA A C 1
ATOM 739 O O . ALA A 1 86 ? 1.428 1.400 -18.382 1.00 69.06 86 ALA A O 1
ATOM 740 N N . VAL A 1 87 ? 0.357 3.187 -17.534 1.00 65.94 87 VAL A N 1
ATOM 741 C CA . VAL A 1 87 ? -0.386 3.494 -18.755 1.00 65.94 87 VAL A CA 1
ATOM 742 C C . VAL A 1 87 ? 0.438 4.570 -19.446 1.00 65.94 87 VAL A C 1
ATOM 744 O O . VAL A 1 87 ? 0.652 5.615 -18.836 1.00 65.94 87 VAL A O 1
ATOM 747 N N . PRO A 1 88 ? 0.966 4.323 -20.655 1.00 59.31 88 PRO A N 1
ATOM 748 C CA . PRO A 1 88 ? 1.654 5.374 -21.383 1.00 59.31 88 PRO A CA 1
ATOM 749 C C . PRO A 1 88 ? 0.701 6.558 -21.536 1.00 59.31 88 PRO A C 1
ATOM 751 O O . PRO A 1 88 ? -0.469 6.357 -21.885 1.00 59.31 88 PRO A O 1
ATOM 754 N N . ASP A 1 89 ? 1.196 7.771 -21.269 1.00 61.25 89 ASP A N 1
ATOM 755 C CA . ASP A 1 89 ? 0.499 8.975 -21.707 1.00 61.25 89 ASP A CA 1
ATOM 756 C C . ASP A 1 89 ? 0.222 8.766 -23.191 1.00 61.25 89 ASP A C 1
ATOM 758 O O . ASP A 1 89 ? 1.135 8.456 -23.966 1.00 61.25 89 ASP A O 1
ATOM 762 N N . LYS A 1 90 ? -1.054 8.836 -23.574 1.00 57.47 90 LYS A N 1
ATOM 763 C CA . LYS A 1 90 ? -1.411 8.918 -24.982 1.00 57.47 90 LYS A CA 1
ATOM 764 C C . LYS A 1 90 ? -0.834 10.243 -25.454 1.00 57.47 90 LYS A C 1
ATOM 766 O O . LYS A 1 90 ? -1.486 11.269 -25.308 1.00 57.47 90 LYS A O 1
ATOM 771 N N . GLY A 1 91 ? 0.424 10.220 -25.894 1.00 51.03 91 GLY A N 1
ATOM 772 C CA . GLY A 1 91 ? 1.029 11.331 -26.600 1.00 51.03 91 GLY A CA 1
ATOM 773 C C . GLY A 1 91 ? 0.065 11.684 -27.710 1.00 51.03 91 GLY A C 1
ATOM 774 O O . GLY A 1 91 ? -0.396 10.776 -28.403 1.00 51.03 91 GLY A O 1
ATOM 775 N N . ASP A 1 92 ? -0.310 12.956 -27.755 1.00 57.56 92 ASP A N 1
ATOM 776 C CA . ASP A 1 92 ? -1.244 13.507 -28.717 1.00 57.56 92 ASP A CA 1
ATOM 777 C C . ASP A 1 92 ? -0.958 12.888 -30.091 1.00 57.56 92 ASP A C 1
ATOM 779 O O . ASP A 1 92 ? 0.080 13.142 -30.705 1.00 57.56 92 ASP A O 1
ATOM 783 N N . GLU A 1 93 ? -1.854 12.007 -30.544 1.00 52.62 93 GLU A N 1
ATOM 784 C CA . GLU A 1 93 ? -1.974 11.675 -31.957 1.00 52.62 93 GLU A CA 1
ATOM 785 C C . GLU A 1 93 ? -2.491 12.966 -32.609 1.00 52.62 93 GLU A C 1
ATOM 787 O O . GLU A 1 93 ? -3.690 13.146 -32.812 1.00 52.62 93 GLU A O 1
ATOM 792 N N . GLU A 1 94 ? -1.584 13.931 -32.797 1.00 51.72 94 GLU A N 1
ATOM 793 C CA . GLU A 1 94 ? -1.772 15.053 -33.705 1.00 51.72 94 GLU A CA 1
ATOM 794 C C . GLU A 1 94 ? -1.834 14.451 -35.114 1.00 51.72 94 GLU A C 1
ATOM 796 O O . GLU A 1 94 ? -0.818 14.056 -35.690 1.00 51.72 94 GLU A O 1
ATOM 801 N N . GLU A 1 95 ? -3.065 14.296 -35.600 1.00 43.41 95 GLU A N 1
ATOM 802 C CA . GLU A 1 95 ? -3.405 14.077 -37.009 1.00 43.41 95 GLU A CA 1
ATOM 803 C C . GLU A 1 95 ? -3.104 15.334 -37.845 1.00 43.41 95 GLU A C 1
ATOM 805 O O . GLU A 1 95 ? -3.419 16.456 -37.376 1.00 43.41 95 GLU A O 1
#

Radius of gyration: 15.05 Å; chains: 1; bounding box: 30×38×47 Å

Sequence (95 aa):
MHGILVIVKGFYVYYGGNIFDMIRQNVQDWAKREGLTTAYQFWKRTELNRDTAYKLWNESDYIPREHVMERLYQVFGWQPGAYLYAVPDKGDEEE

Foldseek 3Di:
DDDDDDDDPDDDDDPPDDQLQQLLVLLCVLCVVVVHNDLVSQCVQLVDDSVLSVCSNPGSNDDDDPVSQVSCCVRPVDHCVSRPDGDPDPPPPPD

Secondary structure (DSSP, 8-state):
--------TT--------TTHHHHHHHHHHHHHTT--SHHHHHHHH---HHHHHHHHH-SS----HHHHHHHHHHH---HHHHS--PPP------

pLDDT: mean 78.7, std 21.8, range [36.19, 97.81]